Protein AF-A0A2G6NUH7-F1 (afdb_monomer_lite)

pLDDT: mean 81.88, std 16.21, range [36.97, 98.19]

Sequence (114 aa):
TPAEDRDAALRTRDFAARHSDKIDFLNLAIFNMPQQSPETAECVTRNFSSDDLSIYTDFLHPLGWDRTRIRRFLDTDFRRTPELGSILRRDPPFFTSNFAPLLLPGVVNHGVRQ

Radius of gyration: 17.1 Å; chains: 1; bounding box: 40×29×47 Å

Foldseek 3Di:
DLPDDPVNVVVVLVVCLVCLVVAQADQDDDAFAAPPDPCPVVWAWADPDPDPPRRGIATCRPVNCHPVVVVVCCVPPRCPSPSNVVNHVSPPPPPDNVDPDPDDPDDDDPDDDD

Structure (mmCIF, N/CA/C/O backbone):
data_AF-A0A2G6NUH7-F1
#
_entry.id   AF-A0A2G6NUH7-F1
#
loop_
_atom_site.group_PDB
_atom_site.id
_atom_site.type_symbol
_atom_site.label_atom_id
_atom_site.label_alt_id
_atom_site.label_comp_id
_atom_site.label_asym_id
_atom_site.label_entity_id
_atom_site.label_seq_id
_atom_site.pdbx_PDB_ins_code
_atom_site.Cartn_x
_atom_site.Cartn_y
_atom_site.Cartn_z
_atom_site.occupancy
_atom_site.B_iso_or_equiv
_atom_site.auth_seq_id
_atom_site.auth_comp_id
_atom_site.auth_asym_id
_atom_site.auth_atom_id
_atom_site.pdbx_PDB_model_num
ATOM 1 N N . THR A 1 1 ? 3.809 -0.358 -6.726 1.00 67.81 1 THR A N 1
ATOM 2 C CA . THR A 1 1 ? 4.987 -0.707 -7.548 1.00 67.81 1 THR A CA 1
ATOM 3 C C . THR A 1 1 ? 4.594 -0.571 -9.011 1.00 67.81 1 THR A C 1
ATOM 5 O O . THR A 1 1 ? 3.418 -0.341 -9.248 1.00 67.81 1 THR A O 1
ATOM 8 N N . PRO A 1 2 ? 5.508 -0.640 -9.995 1.00 79.44 2 PRO A N 1
ATOM 9 C CA . PRO A 1 2 ? 5.209 -0.265 -11.388 1.00 79.44 2 PRO A CA 1
ATOM 10 C C . PRO A 1 2 ? 3.990 -0.933 -12.049 1.00 79.44 2 PRO A C 1
ATOM 12 O O . PRO A 1 2 ? 3.371 -0.332 -12.925 1.00 79.44 2 PRO A O 1
ATOM 15 N N . ALA A 1 3 ? 3.636 -2.148 -11.620 1.00 83.00 3 ALA A N 1
ATOM 16 C CA . ALA A 1 3 ? 2.468 -2.884 -12.105 1.00 83.00 3 ALA A CA 1
ATOM 17 C C . ALA A 1 3 ? 1.143 -2.509 -11.406 1.00 83.00 3 ALA A C 1
ATOM 19 O O . ALA A 1 3 ? 0.075 -2.911 -11.861 1.00 83.00 3 ALA A O 1
ATOM 20 N N . GLU A 1 4 ? 1.184 -1.777 -10.291 1.00 84.31 4 GLU A N 1
ATOM 21 C CA . GLU A 1 4 ? -0.015 -1.386 -9.548 1.00 84.31 4 GLU A CA 1
ATOM 22 C C . GLU A 1 4 ? -0.633 -0.122 -10.143 1.00 84.31 4 GLU A C 1
ATOM 24 O O . GLU A 1 4 ? -0.018 0.939 -10.161 1.00 84.31 4 GLU A O 1
ATOM 29 N N . ASP A 1 5 ? -1.889 -0.204 -10.564 1.00 90.62 5 ASP A N 1
ATOM 30 C CA . ASP A 1 5 ? -2.658 0.940 -11.040 1.00 90.62 5 ASP A CA 1
ATOM 31 C C . ASP A 1 5 ? -3.793 1.318 -10.077 1.00 90.62 5 ASP A C 1
ATOM 33 O O . ASP A 1 5 ? -3.971 0.753 -8.989 1.00 90.62 5 ASP A O 1
ATOM 37 N N . ARG A 1 6 ? -4.579 2.319 -10.480 1.00 93.00 6 ARG A N 1
ATOM 38 C CA . ARG A 1 6 ? -5.732 2.783 -9.707 1.00 93.00 6 ARG A CA 1
ATOM 39 C C . ARG A 1 6 ? -6.776 1.684 -9.506 1.00 93.00 6 ARG A C 1
ATOM 41 O O . ARG A 1 6 ? -7.365 1.607 -8.430 1.00 93.00 6 ARG A O 1
ATOM 48 N N . ASP A 1 7 ? -7.006 0.843 -10.508 1.00 93.94 7 ASP A N 1
ATOM 49 C CA . ASP A 1 7 ? -8.028 -0.199 -10.435 1.00 93.94 7 ASP A CA 1
ATOM 50 C C . ASP A 1 7 ? -7.590 -1.322 -9.491 1.00 93.94 7 ASP A C 1
ATOM 52 O O . ASP A 1 7 ? -8.400 -1.834 -8.718 1.00 93.94 7 ASP A O 1
ATOM 56 N N . ALA A 1 8 ? -6.300 -1.663 -9.477 1.00 93.69 8 ALA A N 1
ATOM 57 C CA . ALA A 1 8 ? -5.707 -2.537 -8.474 1.00 93.69 8 ALA A CA 1
ATOM 58 C C . ALA A 1 8 ? -5.866 -1.956 -7.066 1.00 93.69 8 ALA A C 1
ATOM 60 O O . ALA A 1 8 ? -6.310 -2.665 -6.163 1.00 93.69 8 ALA A O 1
ATOM 61 N N . ALA A 1 9 ? -5.598 -0.660 -6.887 1.00 94.50 9 ALA A N 1
ATOM 62 C CA . ALA A 1 9 ? -5.774 0.010 -5.600 1.00 94.50 9 ALA A CA 1
ATOM 63 C C . ALA A 1 9 ? -7.240 -0.010 -5.116 1.00 94.50 9 ALA A C 1
ATOM 65 O O . ALA A 1 9 ? -7.493 -0.230 -3.929 1.00 94.50 9 ALA A O 1
ATOM 66 N N . LEU A 1 10 ? -8.212 0.150 -6.024 1.00 95.81 10 LEU A N 1
ATOM 67 C CA . LEU A 1 10 ? -9.642 0.013 -5.720 1.00 95.81 10 LEU A CA 1
ATOM 68 C C . LEU A 1 10 ? -10.003 -1.418 -5.302 1.00 95.81 10 LEU A C 1
ATOM 70 O O . LEU A 1 10 ? -10.660 -1.603 -4.279 1.00 95.81 10 LEU A O 1
ATOM 74 N N . ARG A 1 11 ? -9.514 -2.435 -6.025 1.00 96.69 11 ARG A N 1
ATOM 75 C CA . ARG A 1 11 ? -9.718 -3.844 -5.644 1.00 96.69 11 ARG A CA 1
ATOM 76 C C . ARG A 1 11 ? -9.148 -4.146 -4.258 1.00 96.69 11 ARG A C 1
ATOM 78 O O . ARG A 1 11 ? -9.804 -4.825 -3.470 1.00 96.69 11 ARG A O 1
ATOM 85 N N . THR A 1 12 ? -7.967 -3.614 -3.937 1.00 95.81 12 THR A N 1
ATOM 86 C CA . THR A 1 12 ? -7.350 -3.753 -2.609 1.00 95.81 12 THR A CA 1
ATOM 87 C C . THR A 1 12 ? -8.187 -3.084 -1.522 1.00 95.81 12 THR A C 1
ATOM 89 O O . THR A 1 12 ? -8.416 -3.694 -0.479 1.00 95.81 12 THR A O 1
ATOM 92 N N . ARG A 1 13 ? -8.696 -1.867 -1.763 1.00 96.75 13 ARG A N 1
ATOM 93 C CA . ARG A 1 13 ? -9.619 -1.182 -0.841 1.00 96.75 13 ARG A CA 1
ATOM 94 C C . ARG A 1 13 ? -10.852 -2.039 -0.563 1.00 96.75 13 ARG A C 1
ATOM 96 O O . ARG A 1 13 ? -11.179 -2.273 0.596 1.00 96.75 13 ARG A O 1
ATOM 103 N N . ASP A 1 14 ? -11.507 -2.530 -1.611 1.00 97.75 14 ASP A N 1
ATOM 104 C CA . ASP A 1 14 ? -12.752 -3.295 -1.487 1.00 97.75 14 ASP A CA 1
ATOM 105 C C . ASP A 1 14 ? -12.523 -4.657 -0.824 1.00 97.75 14 ASP A C 1
ATOM 107 O O . ASP A 1 14 ? -13.371 -5.158 -0.087 1.00 97.75 14 ASP A O 1
ATOM 111 N N . PHE A 1 15 ? -11.368 -5.278 -1.060 1.00 97.75 15 PHE A N 1
ATOM 112 C CA . PHE A 1 15 ? -10.955 -6.474 -0.336 1.00 97.75 15 PHE A CA 1
ATOM 113 C C . PHE A 1 15 ? -10.752 -6.183 1.155 1.00 97.75 15 PHE A C 1
ATOM 115 O O . PHE A 1 15 ? -11.354 -6.851 1.993 1.00 97.75 15 PHE A O 1
ATOM 122 N N . ALA A 1 16 ? -9.961 -5.164 1.492 1.00 97.12 16 ALA A N 1
ATOM 123 C CA . ALA A 1 16 ? -9.675 -4.818 2.880 1.00 97.12 16 ALA A CA 1
ATOM 124 C C . ALA A 1 16 ? -10.944 -4.411 3.646 1.00 97.12 16 ALA A C 1
ATOM 126 O O . ALA A 1 16 ? -11.112 -4.804 4.796 1.00 97.12 16 ALA A O 1
ATOM 127 N N . ALA A 1 17 ? -11.862 -3.676 3.008 1.00 97.25 17 ALA A N 1
ATOM 128 C CA . ALA A 1 17 ? -13.126 -3.275 3.620 1.00 97.25 17 ALA A CA 1
ATOM 129 C C . ALA A 1 17 ? -14.026 -4.487 3.906 1.00 97.25 17 ALA A C 1
ATOM 131 O O . ALA A 1 17 ? -14.566 -4.606 5.000 1.00 97.25 17 ALA A O 1
ATOM 132 N N . ARG A 1 18 ? -14.128 -5.435 2.963 1.00 98.19 18 ARG A N 1
ATOM 133 C CA . ARG A 1 18 ? -14.906 -6.674 3.153 1.00 98.19 18 ARG A CA 1
ATOM 134 C C . ARG A 1 18 ? -14.379 -7.574 4.269 1.00 98.19 18 ARG A C 1
ATOM 136 O O . ARG A 1 18 ? -15.144 -8.370 4.799 1.00 98.19 18 ARG A O 1
ATOM 143 N N . HIS A 1 19 ? -13.095 -7.470 4.594 1.00 97.38 19 HIS A N 1
ATOM 144 C CA . HIS A 1 19 ? -12.432 -8.279 5.617 1.00 97.38 19 HIS A CA 1
ATOM 145 C C . HIS A 1 19 ? -11.991 -7.448 6.825 1.00 97.38 19 HIS A C 1
ATOM 147 O O . HIS A 1 19 ? -11.107 -7.862 7.574 1.00 97.38 19 HIS A O 1
ATOM 153 N N . SER A 1 20 ? -12.585 -6.268 7.028 1.00 96.06 20 SER A N 1
ATOM 154 C CA . SER A 1 20 ? -12.151 -5.333 8.066 1.00 96.06 2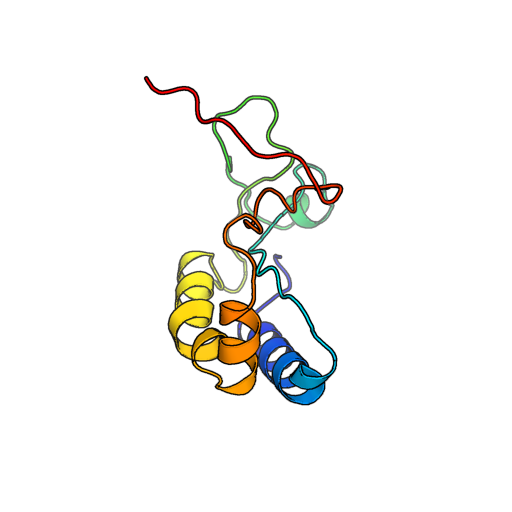0 SER A CA 1
ATOM 155 C C . SER A 1 20 ? -12.261 -5.903 9.481 1.00 96.06 20 SER A C 1
ATOM 157 O O . SER A 1 20 ? -11.521 -5.504 10.373 1.00 96.06 20 SER A O 1
ATOM 159 N N . ASP A 1 21 ? -13.172 -6.852 9.692 1.00 95.25 21 ASP A N 1
ATOM 160 C CA . ASP A 1 21 ? -13.360 -7.565 10.956 1.00 95.25 21 ASP A CA 1
ATOM 161 C C . ASP A 1 21 ? -12.210 -8.533 11.288 1.00 95.25 21 ASP A C 1
ATOM 163 O O . ASP A 1 21 ? -12.115 -9.002 12.420 1.00 95.25 21 ASP A O 1
ATOM 167 N N . LYS A 1 22 ? -11.344 -8.840 10.313 1.00 96.25 22 LYS A N 1
ATOM 168 C CA . LYS A 1 22 ? -10.163 -9.708 10.460 1.00 96.25 22 LYS A CA 1
ATOM 169 C C . LYS A 1 22 ? -8.843 -8.939 10.507 1.00 96.25 22 LYS A C 1
ATOM 171 O O . LYS A 1 22 ? -7.787 -9.563 10.553 1.00 96.25 22 LYS A O 1
ATOM 176 N N . ILE A 1 23 ? -8.888 -7.609 10.443 1.00 92.69 23 ILE A N 1
ATOM 177 C CA . ILE A 1 23 ? -7.703 -6.752 10.380 1.00 92.69 23 ILE A CA 1
ATOM 178 C C . ILE A 1 23 ? -7.662 -5.903 11.646 1.00 92.69 23 ILE A C 1
ATOM 180 O O . ILE A 1 23 ? -8.500 -5.021 11.833 1.00 92.69 23 ILE A O 1
ATOM 184 N N . ASP A 1 24 ? -6.677 -6.142 12.509 1.00 89.31 24 ASP A N 1
ATOM 185 C CA . ASP A 1 24 ? -6.487 -5.358 13.734 1.00 89.31 24 ASP A CA 1
ATOM 186 C C . ASP A 1 24 ? -5.816 -4.009 13.442 1.00 89.31 24 ASP A C 1
ATOM 188 O O . ASP A 1 24 ? -6.334 -2.959 13.832 1.00 89.31 24 ASP A O 1
ATOM 192 N N . PHE A 1 25 ? -4.729 -4.041 12.667 1.00 87.44 25 PHE A N 1
ATOM 193 C CA . PHE A 1 25 ? -3.889 -2.890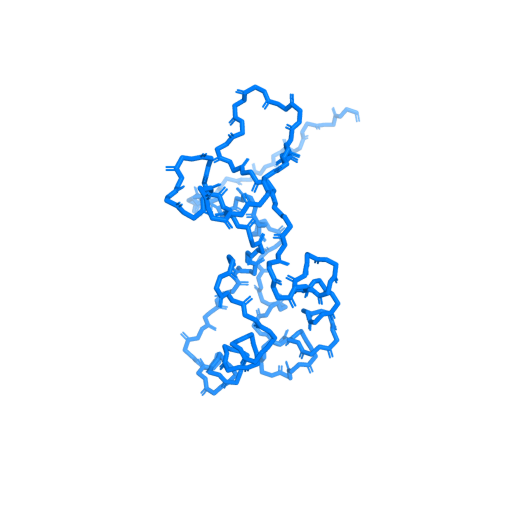 12.323 1.00 87.44 25 PHE A CA 1
ATOM 194 C C . PHE A 1 25 ? -3.578 -2.872 10.829 1.00 87.44 25 PHE A C 1
ATOM 196 O O . PHE A 1 25 ? -3.518 -3.929 10.193 1.00 87.44 25 PHE A O 1
ATOM 203 N N . LEU A 1 26 ? -3.352 -1.685 10.262 1.00 88.00 26 LEU A N 1
ATOM 204 C CA . LEU A 1 26 ? -3.108 -1.548 8.827 1.00 88.00 26 LEU A CA 1
ATOM 205 C C . LEU A 1 26 ? -2.046 -0.490 8.510 1.00 88.00 26 LEU A C 1
ATOM 207 O O . LEU A 1 26 ? -2.322 0.705 8.478 1.00 88.00 26 LEU A O 1
ATOM 211 N N . ASN A 1 27 ? -0.837 -0.938 8.158 1.00 87.06 27 ASN A N 1
ATOM 212 C CA . ASN A 1 27 ? 0.205 -0.045 7.651 1.00 87.06 27 ASN A CA 1
ATOM 213 C C . ASN A 1 27 ? 0.038 0.202 6.143 1.00 87.06 27 ASN A C 1
ATOM 215 O O . ASN A 1 27 ? 0.154 -0.717 5.332 1.00 87.06 27 ASN A O 1
ATOM 219 N N . LEU A 1 28 ? -0.186 1.459 5.760 1.00 88.31 28 LEU A N 1
ATOM 220 C CA . LEU A 1 28 ? -0.308 1.874 4.362 1.00 88.31 28 LEU A CA 1
ATOM 221 C C . LEU A 1 28 ? 1.061 2.282 3.801 1.00 88.31 28 LEU A C 1
ATOM 223 O O . LEU A 1 28 ? 1.463 3.442 3.899 1.00 88.31 28 LEU A O 1
ATOM 227 N N . ALA A 1 29 ? 1.772 1.330 3.196 1.00 85.31 29 ALA A N 1
ATOM 228 C CA . ALA A 1 29 ? 3.026 1.588 2.490 1.00 85.31 29 ALA A CA 1
ATOM 229 C C . ALA A 1 29 ? 2.769 2.016 1.033 1.00 85.31 29 ALA A C 1
ATOM 231 O O . ALA A 1 29 ? 1.924 1.444 0.348 1.00 85.31 29 ALA A O 1
ATOM 232 N N . ILE A 1 30 ? 3.519 3.009 0.540 1.00 86.44 30 ILE A N 1
ATOM 233 C CA . ILE A 1 30 ? 3.415 3.496 -0.843 1.00 86.44 30 ILE A CA 1
ATOM 234 C C . ILE A 1 30 ? 4.767 3.336 -1.532 1.00 86.44 30 ILE A C 1
ATOM 236 O O . ILE A 1 30 ? 5.710 4.054 -1.215 1.00 86.44 30 ILE A O 1
ATOM 240 N N . PHE A 1 31 ? 4.813 2.471 -2.545 1.00 81.69 31 PHE A N 1
ATOM 241 C CA . PHE A 1 31 ? 5.895 2.394 -3.534 1.00 81.69 31 PHE A CA 1
ATOM 242 C C . PHE A 1 31 ? 7.307 2.311 -2.940 1.00 81.69 31 PHE A C 1
ATOM 244 O O . PHE A 1 31 ? 8.107 3.246 -3.044 1.00 81.69 31 PHE A O 1
ATOM 251 N N . ASN A 1 32 ? 7.605 1.135 -2.394 1.00 82.31 32 ASN A N 1
ATOM 252 C CA . ASN A 1 32 ? 8.926 0.727 -1.930 1.00 82.31 32 ASN A CA 1
ATOM 253 C C . ASN A 1 32 ? 9.640 -0.077 -3.029 1.00 82.31 32 ASN A C 1
ATOM 255 O O . ASN A 1 32 ? 9.720 -1.297 -2.929 1.00 82.31 32 ASN A O 1
ATOM 259 N N . MET A 1 33 ? 10.098 0.574 -4.107 1.00 87.38 33 MET A N 1
ATOM 260 C CA . MET A 1 33 ? 10.848 -0.123 -5.164 1.00 87.38 33 MET A CA 1
ATOM 261 C C . MET A 1 33 ? 12.296 -0.356 -4.710 1.00 87.38 33 MET A C 1
ATOM 263 O O . MET A 1 33 ? 12.992 0.632 -4.475 1.00 87.38 33 MET A O 1
ATOM 267 N N . PRO A 1 34 ? 12.770 -1.607 -4.557 1.00 88.50 34 PRO A N 1
ATOM 268 C CA . PRO A 1 34 ? 14.161 -1.868 -4.189 1.00 88.50 34 PRO A CA 1
ATOM 269 C C . PRO A 1 34 ? 15.121 -1.439 -5.306 1.00 88.50 34 PRO A C 1
ATOM 271 O O . PRO A 1 34 ? 14.833 -1.653 -6.480 1.00 88.50 34 PRO A O 1
ATOM 274 N N . GLN A 1 35 ? 16.283 -0.882 -4.956 1.00 86.75 35 GLN A N 1
ATOM 275 C CA . GLN A 1 35 ? 17.254 -0.353 -5.932 1.00 86.75 35 GLN A CA 1
ATOM 276 C C . GLN A 1 35 ? 17.769 -1.370 -6.967 1.00 86.75 35 GLN A C 1
ATOM 278 O O . GLN A 1 35 ? 18.201 -0.966 -8.042 1.00 86.75 35 GLN A O 1
ATOM 283 N N . GLN A 1 36 ? 17.742 -2.669 -6.659 1.00 86.25 36 GLN A N 1
ATOM 284 C CA . GLN A 1 36 ? 18.255 -3.738 -7.528 1.00 86.25 36 GLN A CA 1
ATOM 285 C C . GLN A 1 36 ? 17.164 -4.718 -7.977 1.00 86.25 36 GLN A C 1
ATOM 287 O O . GLN A 1 36 ? 17.455 -5.865 -8.315 1.00 86.25 36 GLN A O 1
ATOM 292 N N . SER A 1 37 ? 15.896 -4.308 -7.933 1.00 87.94 37 SER A N 1
ATOM 293 C CA . SER A 1 37 ? 14.809 -5.173 -8.384 1.00 87.94 37 SER A CA 1
ATOM 294 C C . SER A 1 37 ? 14.759 -5.241 -9.921 1.00 87.94 37 SER A C 1
ATOM 296 O O . SER A 1 37 ? 15.150 -4.272 -10.581 1.00 87.94 37 SER A O 1
ATOM 298 N N . PRO A 1 38 ? 14.291 -6.347 -10.531 1.00 88.94 38 PRO A N 1
ATOM 299 C CA . PRO A 1 38 ? 14.180 -6.459 -11.990 1.00 88.94 38 PRO A CA 1
ATOM 300 C C . PRO A 1 38 ? 13.379 -5.316 -12.632 1.00 88.94 38 PRO A C 1
ATOM 302 O O . PRO A 1 38 ? 13.726 -4.837 -13.707 1.00 88.94 38 PRO A O 1
ATOM 305 N N . GLU A 1 39 ? 12.361 -4.813 -11.932 1.00 86.81 39 GLU A N 1
ATOM 306 C CA . GLU A 1 39 ? 11.485 -3.728 -12.384 1.00 86.81 39 GLU A CA 1
ATOM 307 C C . GLU A 1 39 ? 12.231 -2.397 -12.583 1.00 86.81 39 GLU A C 1
ATOM 309 O O . GLU A 1 39 ? 11.767 -1.533 -13.329 1.00 86.81 39 GLU A O 1
ATOM 314 N N . THR A 1 40 ? 13.404 -2.225 -11.961 1.00 87.69 40 THR A N 1
ATOM 315 C CA . THR A 1 40 ? 14.260 -1.047 -12.183 1.00 87.69 40 THR A CA 1
ATOM 316 C C . THR A 1 40 ? 14.811 -0.975 -13.607 1.00 87.69 40 THR A C 1
ATOM 318 O O . THR A 1 40 ? 15.083 0.122 -14.087 1.00 87.69 40 THR A O 1
ATOM 321 N N . ALA A 1 41 ? 14.931 -2.109 -14.309 1.00 86.62 41 ALA A N 1
ATOM 322 C CA . ALA A 1 41 ? 15.361 -2.143 -15.706 1.00 86.62 41 ALA A CA 1
ATOM 323 C C . ALA A 1 41 ? 14.264 -1.659 -16.671 1.00 86.62 41 ALA A C 1
ATOM 325 O O . ALA A 1 41 ? 14.558 -1.226 -17.784 1.00 86.62 41 ALA A O 1
ATOM 326 N N . GLU A 1 42 ? 13.003 -1.723 -16.244 1.00 85.25 42 GLU A N 1
ATOM 327 C CA . GLU A 1 42 ? 11.830 -1.428 -17.071 1.00 85.25 42 GLU A CA 1
ATOM 328 C C . GLU A 1 42 ? 11.234 -0.041 -16.782 1.00 85.25 42 GLU A C 1
ATOM 330 O O . GLU A 1 42 ? 10.338 0.417 -17.492 1.00 85.25 42 GLU A O 1
ATOM 335 N N . CYS A 1 43 ? 11.726 0.648 -15.747 1.00 85.69 43 CYS A N 1
ATOM 336 C CA . CYS A 1 43 ? 11.208 1.933 -15.291 1.00 85.69 43 CYS A CA 1
ATOM 337 C C . CYS A 1 43 ? 12.304 2.994 -15.197 1.00 85.69 43 CYS A C 1
ATOM 339 O O . CYS A 1 43 ? 13.427 2.730 -14.779 1.00 85.69 43 CYS A O 1
ATOM 341 N N . VAL A 1 44 ? 11.952 4.246 -15.500 1.00 87.50 44 VAL A N 1
ATOM 342 C CA . VAL A 1 44 ? 12.853 5.378 -15.252 1.00 87.50 44 VAL A CA 1
ATOM 343 C C . VAL A 1 44 ? 12.937 5.617 -13.747 1.00 87.50 44 VAL A C 1
ATOM 345 O O . VAL A 1 44 ? 11.964 6.069 -13.134 1.00 87.50 44 VAL A O 1
ATOM 348 N N . THR A 1 45 ? 14.096 5.323 -13.163 1.00 88.75 45 THR A N 1
ATOM 349 C CA . THR A 1 45 ? 14.359 5.473 -11.728 1.00 88.75 45 THR A CA 1
ATOM 350 C C . THR A 1 45 ? 14.871 6.871 -11.375 1.00 88.75 45 THR A C 1
ATOM 352 O O . THR A 1 45 ? 15.340 7.634 -12.224 1.00 88.75 45 THR A O 1
ATOM 355 N N . ARG A 1 46 ? 14.724 7.245 -10.104 1.00 85.19 46 ARG A N 1
ATOM 356 C CA . ARG A 1 46 ? 15.175 8.512 -9.518 1.00 85.19 46 ARG A CA 1
ATOM 357 C C . ARG A 1 46 ? 15.663 8.266 -8.097 1.00 85.19 46 ARG A C 1
ATOM 359 O O . ARG A 1 46 ? 15.163 7.381 -7.408 1.00 85.19 46 ARG A O 1
ATOM 366 N N . ASN A 1 47 ? 16.590 9.090 -7.622 1.00 80.44 47 ASN A N 1
ATOM 367 C CA . ASN A 1 47 ? 17.027 8.998 -6.231 1.00 80.44 47 ASN A CA 1
ATOM 368 C C . ASN A 1 47 ? 15.846 9.274 -5.297 1.00 80.44 47 ASN A C 1
ATOM 370 O O . ASN A 1 47 ? 15.201 10.318 -5.389 1.00 80.44 47 ASN A O 1
ATOM 374 N N . PHE A 1 48 ? 15.558 8.310 -4.422 1.00 76.12 48 PHE A N 1
ATOM 375 C CA . PHE A 1 48 ? 14.498 8.437 -3.429 1.00 76.12 48 PHE A CA 1
ATOM 376 C C . PHE A 1 48 ? 14.926 9.298 -2.240 1.00 76.12 48 PHE A C 1
ATOM 378 O O . PHE A 1 48 ? 14.145 10.113 -1.756 1.00 76.12 48 PHE A O 1
ATOM 385 N N . SER A 1 49 ? 16.167 9.113 -1.791 1.00 73.75 49 SER A N 1
ATOM 386 C CA . SER A 1 49 ? 16.824 9.913 -0.760 1.00 73.75 49 SER A CA 1
ATOM 387 C C . SER A 1 49 ? 18.217 10.320 -1.246 1.00 73.75 49 SER A C 1
ATOM 389 O O . SER A 1 49 ? 18.779 9.676 -2.134 1.00 73.75 49 SER A O 1
ATOM 391 N N . SER A 1 50 ? 18.758 11.391 -0.665 1.00 70.00 50 SER A N 1
ATOM 392 C CA . SER A 1 50 ? 20.171 11.768 -0.778 1.00 70.00 50 SER A CA 1
ATOM 393 C C . SER A 1 50 ? 21.080 10.973 0.164 1.00 70.00 50 SER A C 1
ATOM 395 O O . SER A 1 50 ? 22.287 11.172 0.129 1.00 70.00 50 SER A O 1
ATOM 397 N N . ASP A 1 51 ? 20.514 10.122 1.023 1.00 72.06 51 ASP A N 1
ATOM 398 C CA . ASP A 1 51 ? 21.286 9.300 1.953 1.00 72.06 51 ASP A CA 1
ATOM 399 C C . ASP A 1 51 ? 21.977 8.135 1.232 1.00 72.06 51 ASP A C 1
ATOM 401 O O . ASP A 1 51 ? 21.351 7.412 0.451 1.00 72.06 51 ASP A O 1
ATOM 405 N N . ASP A 1 52 ? 23.238 7.887 1.587 1.00 59.34 52 ASP A N 1
ATOM 406 C CA . ASP A 1 52 ? 24.095 6.865 0.966 1.00 59.34 52 ASP A CA 1
ATOM 407 C C . ASP A 1 52 ? 23.614 5.412 1.174 1.00 59.34 52 ASP A C 1
ATOM 409 O O . ASP A 1 52 ? 24.106 4.497 0.520 1.00 59.34 52 ASP A O 1
ATOM 413 N N . LEU A 1 53 ? 22.645 5.175 2.070 1.00 67.62 53 LEU A N 1
ATOM 414 C CA . LEU A 1 53 ? 22.149 3.838 2.443 1.00 67.62 53 LEU A CA 1
ATOM 415 C C . LEU A 1 53 ? 20.669 3.608 2.099 1.00 67.62 53 LEU A C 1
ATOM 417 O O . LEU A 1 53 ? 19.995 2.787 2.729 1.00 67.62 53 LEU A O 1
ATOM 421 N N . SER A 1 54 ? 20.120 4.330 1.121 1.00 76.44 54 SER A N 1
ATOM 422 C CA . SER A 1 54 ? 18.731 4.104 0.714 1.00 76.44 54 SER A CA 1
ATOM 423 C C . SER A 1 54 ? 18.566 2.742 0.032 1.00 76.44 54 SER A C 1
ATOM 425 O O . SER A 1 54 ? 19.112 2.511 -1.036 1.00 76.44 54 SER A O 1
ATOM 427 N N . ILE A 1 55 ? 17.773 1.839 0.616 1.00 84.38 55 ILE A N 1
ATOM 428 C CA . ILE A 1 55 ? 17.451 0.525 0.015 1.00 84.38 55 ILE A CA 1
ATOM 429 C C . ILE A 1 55 ? 16.433 0.672 -1.134 1.00 84.38 55 ILE A C 1
ATOM 431 O O . ILE A 1 55 ? 16.306 -0.201 -1.998 1.00 84.38 55 ILE A O 1
ATOM 435 N N . TYR A 1 56 ? 15.709 1.793 -1.161 1.00 85.81 56 TYR A N 1
ATOM 436 C CA . TYR A 1 56 ? 14.634 2.054 -2.107 1.00 85.81 56 TYR A CA 1
ATOM 437 C C . TYR A 1 56 ? 15.005 3.147 -3.109 1.00 85.81 56 TYR A C 1
ATOM 439 O O . TYR A 1 56 ? 15.784 4.055 -2.828 1.00 85.81 56 TYR A O 1
ATOM 447 N N . THR A 1 57 ? 14.408 3.074 -4.290 1.00 87.56 57 THR A N 1
ATOM 448 C CA . THR A 1 57 ? 14.503 4.085 -5.342 1.00 87.56 57 THR A CA 1
ATOM 449 C C . THR A 1 57 ? 13.110 4.600 -5.695 1.00 87.56 57 THR A C 1
ATOM 451 O O . THR A 1 57 ? 12.099 3.925 -5.474 1.00 87.56 57 THR A O 1
ATOM 454 N N . ASP A 1 58 ? 13.042 5.833 -6.187 1.00 88.00 58 ASP A N 1
ATOM 455 C CA . ASP A 1 58 ? 11.812 6.391 -6.731 1.00 88.00 58 ASP A CA 1
ATOM 456 C C . ASP A 1 58 ? 11.746 6.098 -8.230 1.00 88.00 58 ASP A C 1
ATOM 458 O O . ASP A 1 58 ? 12.746 5.749 -8.858 1.00 88.00 58 ASP A O 1
ATOM 462 N N . PHE A 1 59 ? 10.568 6.227 -8.827 1.00 90.19 59 PHE A N 1
ATOM 463 C CA . PHE A 1 59 ? 10.397 5.962 -10.249 1.00 90.19 59 PHE A CA 1
ATOM 464 C C . PHE A 1 59 ? 9.249 6.734 -10.867 1.00 90.19 59 PHE A C 1
ATOM 466 O O . PHE A 1 59 ? 8.287 7.136 -10.211 1.00 90.19 59 PHE A O 1
ATOM 473 N N . LEU A 1 60 ? 9.346 6.915 -12.180 1.00 89.19 60 LEU A N 1
ATOM 474 C CA . LEU A 1 60 ? 8.217 7.351 -12.980 1.00 89.19 60 LEU A CA 1
ATOM 475 C C . LEU A 1 60 ? 7.279 6.173 -13.205 1.00 89.19 60 LEU A C 1
ATOM 477 O O . LEU A 1 60 ? 7.625 5.210 -13.884 1.00 89.19 60 LEU A O 1
ATOM 481 N N . HIS A 1 61 ? 6.082 6.264 -12.631 1.00 89.56 61 HIS A N 1
ATOM 482 C CA . HIS A 1 61 ? 5.079 5.226 -12.797 1.00 89.56 61 HIS A CA 1
ATOM 483 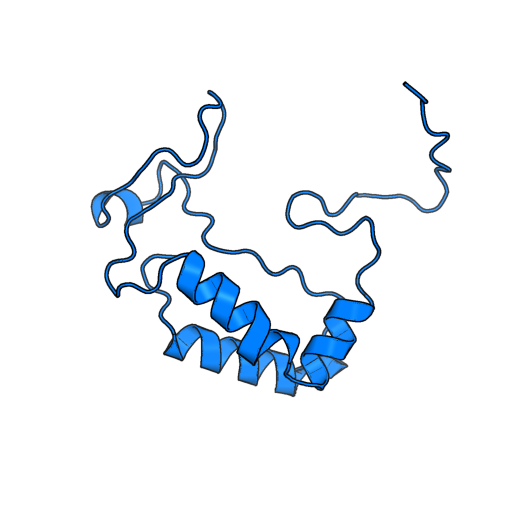C C . HIS A 1 61 ? 4.642 5.131 -14.269 1.00 89.56 61 HIS A C 1
ATOM 485 O O . HIS A 1 61 ? 4.132 6.128 -14.791 1.00 89.56 61 HIS A O 1
ATOM 491 N N . PRO A 1 62 ? 4.755 3.965 -14.933 1.00 87.75 62 PRO A N 1
ATOM 492 C CA . PRO A 1 62 ? 4.490 3.844 -16.372 1.00 87.75 62 PRO A CA 1
ATOM 493 C C . PRO A 1 62 ? 3.038 4.187 -16.733 1.00 87.75 62 PRO A C 1
ATOM 495 O O . PRO A 1 62 ? 2.769 4.813 -17.752 1.00 87.75 62 PRO A O 1
ATOM 498 N N . LEU A 1 63 ? 2.097 3.855 -15.845 1.00 87.31 63 LEU A N 1
ATOM 499 C CA . LEU A 1 63 ? 0.666 4.156 -15.999 1.00 87.31 63 LEU A CA 1
ATOM 500 C C . LEU A 1 63 ? 0.256 5.529 -15.430 1.00 87.31 63 LEU A C 1
ATOM 502 O O . LEU A 1 63 ? -0.928 5.824 -15.272 1.00 87.31 63 LEU A O 1
ATOM 506 N N . GLY A 1 64 ? 1.225 6.365 -15.045 1.00 87.81 64 GLY A N 1
ATOM 507 C CA . GLY A 1 64 ? 0.966 7.667 -14.432 1.00 87.81 64 GLY A CA 1
ATOM 508 C C . GLY A 1 64 ? 0.289 7.585 -13.060 1.00 87.81 64 GLY A C 1
ATOM 509 O O . GLY A 1 64 ? -0.315 8.560 -12.628 1.00 87.81 64 GLY A O 1
ATOM 510 N N . TRP A 1 65 ? 0.342 6.444 -12.371 1.00 91.94 65 TRP A N 1
ATOM 511 C CA . TRP A 1 65 ? -0.168 6.270 -11.010 1.00 91.94 65 TRP A CA 1
ATOM 512 C C . TRP A 1 65 ? 0.896 6.666 -9.982 1.00 91.94 65 TRP A C 1
ATOM 514 O O . TRP A 1 65 ? 1.416 5.845 -9.241 1.00 91.94 65 TRP A O 1
ATOM 524 N N . ASP A 1 66 ? 1.294 7.937 -10.000 1.00 90.62 66 ASP A N 1
ATOM 525 C CA . ASP A 1 66 ? 2.368 8.454 -9.151 1.00 90.62 66 ASP A CA 1
ATOM 526 C C . ASP A 1 66 ? 1.995 8.540 -7.655 1.00 90.62 66 ASP A C 1
ATOM 528 O O . ASP A 1 66 ? 0.838 8.419 -7.237 1.00 90.62 66 ASP A O 1
ATOM 532 N N . ARG A 1 67 ? 3.004 8.808 -6.818 1.00 89.62 67 ARG A N 1
ATOM 533 C CA . ARG A 1 67 ? 2.840 8.929 -5.362 1.00 89.62 67 ARG A CA 1
ATOM 534 C C . ARG A 1 67 ? 1.869 10.030 -4.942 1.00 89.62 67 ARG A C 1
ATOM 536 O O . ARG A 1 67 ? 1.230 9.897 -3.901 1.00 89.62 67 ARG A O 1
ATOM 543 N N . THR A 1 68 ? 1.753 11.112 -5.706 1.00 91.88 68 THR A N 1
ATOM 544 C CA . THR A 1 68 ? 0.816 12.202 -5.402 1.00 91.88 68 THR A CA 1
ATOM 545 C C . THR A 1 68 ? -0.618 11.724 -5.591 1.00 91.88 68 THR A C 1
ATOM 547 O O . THR A 1 68 ? -1.461 11.925 -4.715 1.00 91.88 68 THR A O 1
ATOM 550 N N . ARG A 1 69 ? -0.891 11.027 -6.696 1.00 94.06 69 ARG A N 1
ATOM 551 C CA . ARG A 1 69 ? -2.200 10.427 -6.974 1.00 94.06 69 ARG A CA 1
ATOM 552 C C . ARG A 1 69 ? -2.562 9.358 -5.952 1.00 94.06 69 ARG A C 1
ATOM 554 O O . ARG A 1 69 ? -3.702 9.341 -5.496 1.00 94.06 69 ARG A O 1
ATOM 561 N N . ILE A 1 70 ? -1.599 8.543 -5.519 1.00 93.38 70 ILE A N 1
ATOM 562 C CA . ILE A 1 70 ? -1.840 7.534 -4.479 1.00 93.38 70 ILE A CA 1
ATOM 563 C C . ILE A 1 70 ? -2.140 8.178 -3.138 1.00 93.38 70 ILE A C 1
ATOM 565 O O . ILE A 1 70 ? -3.111 7.792 -2.501 1.00 93.38 70 ILE A O 1
ATOM 569 N N . ARG A 1 71 ? -1.364 9.179 -2.710 1.00 93.44 71 ARG A N 1
ATOM 570 C CA . ARG A 1 71 ? -1.657 9.907 -1.466 1.00 93.44 71 ARG A CA 1
ATOM 571 C C . ARG A 1 71 ? -3.065 10.492 -1.494 1.00 93.44 71 ARG A C 1
ATOM 573 O O . ARG A 1 71 ? -3.829 10.289 -0.556 1.00 93.44 71 ARG A O 1
ATOM 580 N N . ARG A 1 72 ? -3.451 11.107 -2.617 1.00 95.50 72 ARG A N 1
ATOM 581 C CA . ARG A 1 72 ? -4.814 11.615 -2.810 1.00 95.50 72 ARG A CA 1
ATOM 582 C C . ARG A 1 72 ? -5.863 10.507 -2.711 1.00 95.50 72 ARG A C 1
ATOM 584 O O . ARG A 1 72 ? -6.865 10.694 -2.029 1.00 95.50 72 ARG A O 1
ATOM 591 N N . PHE A 1 73 ? -5.644 9.371 -3.367 1.00 96.06 73 PHE A N 1
ATOM 592 C CA . PHE A 1 73 ? -6.530 8.208 -3.282 1.00 96.06 73 PHE A CA 1
ATOM 593 C C . PHE A 1 73 ? -6.653 7.689 -1.846 1.00 96.06 73 PHE A C 1
ATOM 595 O O . PHE A 1 73 ? -7.758 7.436 -1.372 1.00 96.06 73 PHE A O 1
ATOM 602 N N . LEU A 1 74 ? -5.543 7.587 -1.113 1.00 95.38 74 LEU A N 1
ATOM 603 C CA . LEU A 1 74 ? -5.585 7.166 0.281 1.00 95.38 74 LEU A CA 1
ATOM 604 C C . LEU A 1 74 ? -6.423 8.130 1.128 1.00 95.38 74 LEU A C 1
ATOM 606 O O . LEU A 1 74 ? -7.233 7.678 1.931 1.00 95.38 74 LEU A O 1
ATOM 610 N N . ASP A 1 75 ? -6.291 9.438 0.916 1.00 94.69 75 ASP A N 1
ATOM 611 C CA . ASP A 1 75 ? -7.000 10.452 1.704 1.00 94.69 75 ASP A CA 1
ATOM 612 C C . ASP A 1 75 ? -8.485 10.604 1.348 1.00 94.69 75 ASP A C 1
ATOM 614 O O . ASP A 1 75 ? -9.300 10.939 2.216 1.00 94.69 75 ASP A O 1
ATOM 618 N N . THR A 1 76 ? -8.843 10.386 0.080 1.00 95.00 76 THR A N 1
ATOM 619 C CA . THR A 1 76 ? -10.193 10.662 -0.445 1.00 95.00 76 THR A CA 1
ATOM 620 C C . THR A 1 76 ? -11.054 9.416 -0.624 1.00 95.00 76 THR A C 1
ATOM 622 O O . THR A 1 76 ? -12.262 9.506 -0.425 1.00 95.00 76 THR A O 1
ATOM 625 N N . ASP A 1 77 ? -10.457 8.256 -0.902 1.00 95.06 77 ASP A N 1
ATOM 626 C CA . ASP A 1 77 ? -11.168 6.991 -1.101 1.00 95.06 77 ASP A CA 1
ATOM 627 C C . ASP 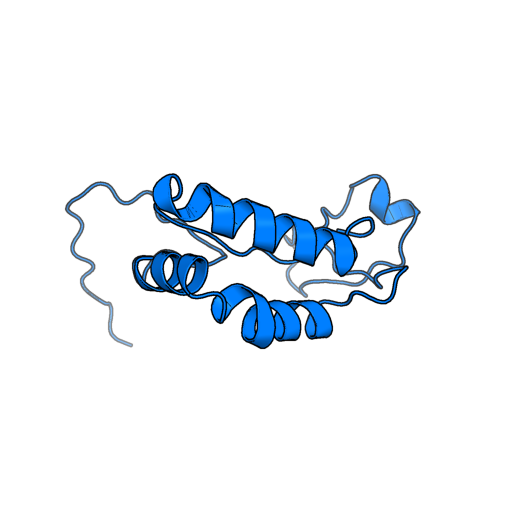A 1 77 ? -10.908 6.018 0.060 1.00 95.06 77 ASP A C 1
ATOM 629 O O . ASP A 1 77 ? -11.830 5.597 0.761 1.00 95.06 77 ASP A O 1
ATOM 633 N N . PHE A 1 78 ? -9.641 5.663 0.293 1.00 96.00 78 PHE A N 1
ATOM 634 C CA . PHE A 1 78 ? -9.290 4.556 1.189 1.00 96.00 78 PHE A CA 1
ATOM 635 C C . PHE A 1 78 ? -9.635 4.866 2.653 1.00 96.00 78 PHE A C 1
ATOM 637 O O . PHE A 1 78 ? -10.410 4.150 3.281 1.00 96.00 78 PHE A O 1
A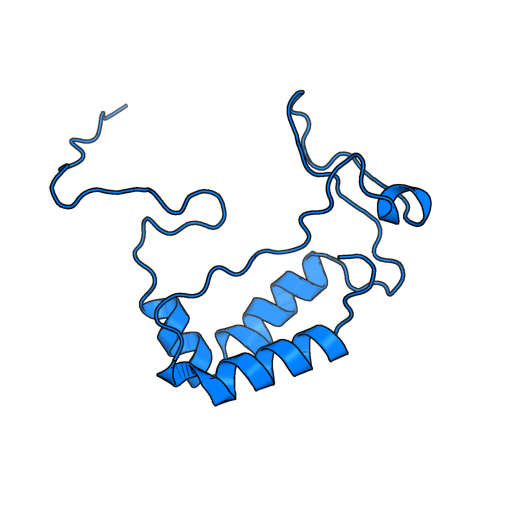TOM 644 N N . ARG A 1 79 ? -9.128 5.982 3.194 1.00 94.69 79 ARG A N 1
ATOM 645 C CA . ARG A 1 79 ? -9.368 6.416 4.585 1.00 94.69 79 ARG A CA 1
ATOM 646 C C . ARG A 1 79 ? -10.818 6.824 4.851 1.00 94.69 79 ARG A C 1
ATOM 648 O O . ARG A 1 79 ? -11.241 6.845 6.005 1.00 94.69 79 ARG A O 1
ATOM 655 N N . ARG A 1 80 ? -11.563 7.193 3.804 1.00 95.12 80 ARG A N 1
ATOM 656 C CA . ARG A 1 80 ? -12.970 7.622 3.893 1.00 95.12 80 ARG A CA 1
ATOM 657 C C . ARG A 1 80 ? -13.952 6.458 3.878 1.00 95.12 80 ARG A C 1
ATOM 659 O O . ARG A 1 80 ? -15.102 6.656 4.255 1.00 95.12 80 ARG A O 1
ATOM 666 N N . THR A 1 81 ? -13.496 5.264 3.512 1.00 96.44 81 THR A N 1
ATOM 667 C CA . THR A 1 81 ? -14.276 4.031 3.645 1.00 96.44 81 THR A CA 1
ATOM 668 C C . THR A 1 81 ? -14.499 3.752 5.140 1.00 96.44 81 THR A C 1
ATOM 670 O O . THR A 1 81 ? -13.504 3.625 5.861 1.00 96.44 81 THR A O 1
ATOM 673 N N . PRO A 1 82 ? -15.748 3.718 5.647 1.00 95.38 82 PRO A N 1
ATOM 674 C CA . PRO A 1 82 ? -16.033 3.660 7.086 1.00 95.38 82 PRO A CA 1
ATOM 675 C C . PRO A 1 82 ? -15.322 2.520 7.823 1.00 95.38 82 PRO A C 1
ATOM 677 O O . PRO A 1 82 ? -14.738 2.739 8.889 1.00 95.38 82 PRO A O 1
ATOM 680 N N . GLU A 1 83 ? -15.321 1.334 7.217 1.00 95.75 83 GLU A N 1
ATOM 681 C CA . GLU A 1 83 ? -14.719 0.106 7.727 1.00 95.75 83 GLU A CA 1
ATOM 682 C C . GLU A 1 83 ? -13.205 0.291 7.912 1.00 95.75 83 GLU A C 1
ATOM 684 O O . GLU A 1 83 ? -12.663 0.076 8.996 1.00 95.75 83 GLU A O 1
ATOM 689 N N . LEU A 1 84 ? -12.527 0.813 6.889 1.00 95.81 84 LEU A N 1
ATOM 690 C CA . LEU A 1 84 ? -11.077 1.037 6.887 1.00 95.81 84 LEU A CA 1
ATOM 691 C C . LEU A 1 84 ? -10.663 2.202 7.784 1.00 95.81 84 LEU A C 1
ATOM 693 O O . LEU A 1 84 ? -9.675 2.118 8.512 1.00 95.81 84 LEU A O 1
ATOM 697 N N . GLY A 1 85 ? -11.436 3.287 7.773 1.00 93.75 85 GLY A N 1
ATOM 698 C CA . GLY A 1 85 ? -11.199 4.435 8.637 1.00 93.75 85 GLY A CA 1
ATOM 699 C C . GLY A 1 85 ? -11.259 4.060 10.117 1.00 93.75 85 GLY A C 1
ATOM 700 O O . GLY A 1 85 ? -10.537 4.647 10.919 1.00 93.75 85 GLY A O 1
ATOM 701 N N . SER A 1 86 ? -12.094 3.083 10.492 1.00 92.06 86 SER A N 1
ATOM 702 C CA . SER A 1 86 ? -12.143 2.576 11.866 1.00 92.06 86 SER A CA 1
ATOM 703 C C . SER A 1 86 ? -10.870 1.827 12.262 1.00 92.06 86 SER A C 1
ATOM 705 O O . SER A 1 86 ? -10.336 2.110 13.331 1.00 92.06 86 SER A O 1
ATOM 707 N N . ILE A 1 87 ? -10.333 0.976 11.378 1.00 92.19 87 ILE A N 1
ATOM 708 C CA . ILE A 1 87 ? -9.062 0.267 11.580 1.00 92.19 87 ILE A CA 1
ATOM 709 C C . ILE A 1 87 ? -7.928 1.271 11.791 1.00 92.19 87 ILE A C 1
ATOM 711 O O . ILE A 1 87 ? -7.249 1.224 12.810 1.00 92.19 87 ILE A O 1
ATOM 715 N N . LEU A 1 88 ? -7.794 2.237 10.881 1.00 89.94 88 LEU A N 1
ATOM 716 C CA . LEU A 1 88 ? -6.698 3.212 10.887 1.00 89.94 88 LEU A CA 1
ATOM 717 C C . LEU A 1 88 ? -6.714 4.153 12.101 1.00 89.94 88 LEU A C 1
ATOM 719 O O . LEU A 1 88 ? -5.689 4.724 12.453 1.00 89.94 88 LEU A O 1
ATOM 723 N N . ARG A 1 89 ? -7.869 4.345 12.750 1.00 89.25 89 ARG A N 1
ATOM 724 C CA . ARG A 1 89 ? -7.968 5.118 14.001 1.00 89.25 89 ARG A CA 1
ATOM 725 C C . ARG A 1 89 ? -7.541 4.325 15.238 1.00 89.25 89 ARG A C 1
ATOM 727 O O . ARG A 1 89 ? -7.343 4.937 16.283 1.00 89.25 89 ARG A O 1
ATOM 734 N N . ARG A 1 90 ? -7.441 2.994 15.143 1.00 86.94 90 ARG A N 1
ATOM 735 C CA . ARG A 1 90 ? -6.975 2.117 16.232 1.00 86.94 90 ARG A CA 1
ATOM 736 C C . ARG A 1 90 ? -5.458 1.956 16.246 1.00 86.94 90 ARG A C 1
ATOM 738 O O . ARG A 1 90 ? -4.933 1.485 17.253 1.00 86.94 90 ARG A O 1
ATOM 745 N N . ASP A 1 91 ? -4.774 2.327 15.163 1.00 80.00 91 ASP A N 1
ATOM 746 C CA . ASP A 1 91 ? -3.319 2.233 15.088 1.00 80.00 91 ASP A CA 1
ATOM 747 C C . ASP A 1 91 ? -2.687 3.053 16.230 1.00 80.00 91 ASP A C 1
ATOM 749 O O . ASP A 1 91 ? -2.986 4.245 16.380 1.00 80.00 91 ASP A O 1
ATOM 753 N N . PRO A 1 92 ? -1.831 2.440 17.069 1.00 77.62 92 PRO A N 1
ATOM 754 C CA . PRO A 1 92 ? -1.169 3.160 18.143 1.00 77.62 92 PRO A CA 1
ATOM 755 C C . PRO A 1 92 ? -0.315 4.302 17.579 1.00 77.62 92 PRO A C 1
ATOM 757 O O . PRO A 1 92 ? 0.295 4.138 16.524 1.00 77.62 92 PRO A O 1
ATOM 760 N N . PRO A 1 93 ? -0.157 5.429 18.295 1.00 72.44 93 PRO A N 1
ATOM 761 C CA . PRO A 1 93 ? 0.580 6.597 17.793 1.00 72.44 93 PRO A CA 1
ATOM 762 C C . PRO A 1 93 ? 2.058 6.319 17.461 1.00 72.44 93 PRO A C 1
ATOM 764 O O . PRO A 1 93 ? 2.702 7.122 16.794 1.00 72.44 93 PRO A O 1
ATOM 767 N N . PHE A 1 94 ? 2.604 5.193 17.923 1.00 71.06 94 PHE A N 1
ATOM 768 C CA . PHE A 1 94 ? 3.968 4.750 17.642 1.00 71.06 94 PHE A CA 1
ATOM 769 C C . PHE A 1 94 ? 4.083 3.781 16.450 1.00 71.06 94 PHE A C 1
ATOM 771 O O . PHE A 1 94 ? 5.200 3.491 16.032 1.00 71.06 94 PHE A O 1
ATOM 778 N N . PHE A 1 95 ? 2.971 3.289 15.888 1.00 65.44 95 PHE A N 1
ATOM 779 C CA . PHE A 1 95 ? 2.963 2.565 14.615 1.00 65.44 95 PHE A CA 1
ATOM 780 C C . PHE A 1 95 ? 3.057 3.586 13.479 1.00 65.44 95 PHE A C 1
ATOM 782 O O . PHE A 1 95 ? 2.071 4.200 13.078 1.00 65.44 95 PHE A O 1
ATOM 789 N N . THR A 1 96 ? 4.271 3.798 12.977 1.00 66.50 96 THR A N 1
ATOM 790 C CA . THR A 1 96 ? 4.524 4.691 11.839 1.00 66.50 96 THR A CA 1
ATOM 791 C C . THR A 1 96 ? 4.947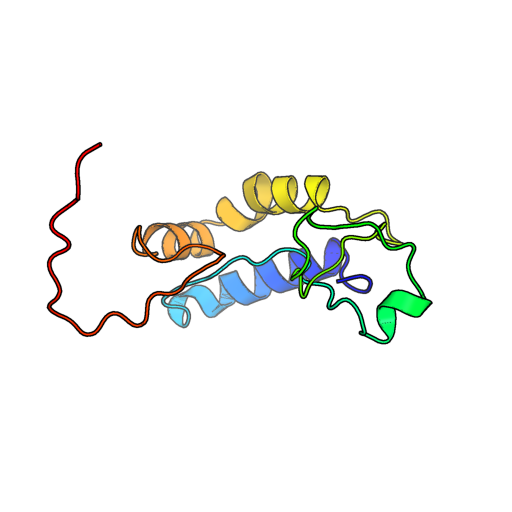 3.877 10.622 1.00 66.50 96 THR A C 1
ATOM 793 O O . THR A 1 96 ? 5.416 2.747 10.752 1.00 66.50 96 THR A O 1
ATOM 796 N N . SER A 1 97 ? 4.849 4.457 9.424 1.00 58.66 97 SER A N 1
ATOM 797 C CA . SER A 1 97 ? 5.222 3.781 8.172 1.00 58.66 97 SER A CA 1
ATOM 798 C C . SER A 1 97 ? 6.683 3.308 8.112 1.00 58.66 97 SER A C 1
ATOM 800 O O . SER A 1 97 ? 6.995 2.465 7.277 1.00 58.66 97 SER A O 1
ATOM 802 N N . ASN A 1 98 ? 7.554 3.815 8.996 1.00 58.75 98 ASN A N 1
ATOM 803 C CA . ASN A 1 98 ? 8.975 3.459 9.055 1.00 58.75 98 ASN A CA 1
ATOM 804 C C . ASN A 1 98 ? 9.345 2.541 10.226 1.00 58.75 98 ASN A C 1
ATOM 806 O O . ASN A 1 98 ? 10.420 1.952 10.200 1.00 58.75 98 ASN A O 1
ATOM 810 N N . PHE A 1 99 ? 8.487 2.401 11.238 1.00 57.44 99 PHE A N 1
ATOM 811 C CA . PHE A 1 99 ? 8.762 1.578 12.412 1.00 57.44 99 PHE A CA 1
ATOM 812 C C . PHE A 1 99 ? 7.444 1.078 13.010 1.00 57.44 99 PHE A C 1
ATOM 814 O O . PHE A 1 99 ? 6.650 1.867 13.524 1.00 57.44 99 PHE A O 1
ATOM 821 N N . ALA A 1 100 ? 7.239 -0.239 12.992 1.00 52.97 100 ALA A N 1
ATOM 822 C CA . ALA A 1 100 ? 6.462 -0.903 14.030 1.00 52.97 100 ALA A CA 1
ATOM 823 C C . ALA A 1 100 ? 7.470 -1.222 15.140 1.00 52.97 100 ALA A C 1
ATOM 825 O O . ALA A 1 100 ? 8.345 -2.069 14.933 1.00 52.97 100 ALA A O 1
ATOM 826 N N . PRO A 1 101 ? 7.466 -0.501 16.268 1.00 51.88 101 PRO A N 1
ATOM 827 C CA . PRO A 1 101 ? 8.455 -0.761 17.289 1.00 51.88 101 PRO A CA 1
ATOM 828 C C . PRO A 1 101 ? 8.141 -2.133 17.897 1.00 51.88 101 PRO A C 1
ATOM 830 O O . PRO A 1 101 ? 7.003 -2.417 18.274 1.00 51.88 101 PRO A O 1
ATOM 833 N N . LEU A 1 102 ? 9.156 -2.995 17.974 1.00 54.44 102 LEU A N 1
ATOM 834 C CA . LEU A 1 102 ? 9.116 -4.221 18.770 1.00 54.44 102 LEU A CA 1
ATOM 835 C C . LEU A 1 102 ? 9.107 -3.814 20.252 1.00 54.44 102 LEU A C 1
ATOM 837 O O . LEU A 1 102 ? 10.112 -3.929 20.949 1.00 54.44 102 LEU A O 1
ATOM 841 N N . LEU A 1 103 ? 8.003 -3.233 20.725 1.00 55.88 103 LEU A N 1
ATOM 842 C CA . LEU A 1 103 ? 7.847 -2.875 22.128 1.00 55.88 103 LEU A CA 1
ATOM 843 C C . LEU A 1 103 ? 7.403 -4.117 22.889 1.00 55.88 103 LEU A C 1
ATOM 845 O O . LEU A 1 103 ? 6.277 -4.590 22.742 1.00 55.88 103 LEU A O 1
ATOM 849 N N . LEU A 1 104 ? 8.294 -4.617 23.741 1.00 49.03 104 LEU A N 1
ATOM 850 C CA . LEU A 1 104 ? 7.891 -5.420 24.886 1.00 49.03 104 LEU A CA 1
ATOM 851 C C . LEU A 1 104 ? 7.035 -4.527 25.808 1.00 49.03 104 LEU A C 1
ATOM 853 O O . LEU A 1 104 ? 7.391 -3.359 26.011 1.00 49.03 104 LEU A O 1
ATOM 857 N N . PRO A 1 105 ? 5.919 -5.022 26.370 1.00 42.03 105 PRO A N 1
ATOM 858 C CA . PRO A 1 105 ? 5.121 -4.231 27.296 1.00 42.03 105 PRO A CA 1
ATOM 859 C C . PRO A 1 105 ? 5.982 -3.825 28.503 1.00 42.03 105 PRO A C 1
ATOM 861 O O . PRO A 1 105 ? 6.450 -4.693 29.236 1.00 42.03 105 PRO A O 1
ATOM 864 N N . GLY A 1 106 ? 6.193 -2.518 28.711 1.00 54.88 106 GLY A N 1
ATOM 865 C CA . GLY A 1 106 ? 6.741 -1.997 29.972 1.00 54.88 106 GLY A CA 1
ATOM 866 C C . GLY A 1 106 ? 7.793 -0.885 29.910 1.00 54.88 106 GLY A C 1
ATOM 867 O O . GLY A 1 106 ? 8.134 -0.358 30.965 1.00 54.88 106 GLY A O 1
ATOM 868 N N . VAL A 1 107 ? 8.308 -0.475 28.746 1.00 49.59 107 VAL A N 1
ATOM 869 C CA . VAL A 1 107 ? 9.322 0.600 28.721 1.00 49.59 107 VAL A CA 1
ATOM 870 C C . VAL A 1 107 ? 8.656 1.973 28.625 1.00 49.59 107 VAL A C 1
ATOM 872 O O . VAL A 1 107 ? 8.228 2.414 27.559 1.00 49.59 107 VAL A O 1
ATOM 875 N N . VAL A 1 108 ? 8.574 2.657 29.766 1.00 50.56 108 VAL A N 1
ATOM 876 C CA . VAL A 1 108 ? 8.211 4.076 29.858 1.00 50.56 108 VAL A CA 1
ATOM 877 C C . VAL A 1 108 ? 9.344 4.899 29.247 1.00 50.56 108 VAL A C 1
ATOM 879 O O . VAL A 1 108 ? 10.468 4.890 29.743 1.00 50.56 108 VAL A O 1
ATOM 882 N N . ASN A 1 109 ? 9.057 5.610 28.158 1.00 48.47 109 ASN A N 1
ATOM 883 C CA . ASN A 1 109 ? 10.026 6.492 27.519 1.00 48.47 109 ASN A CA 1
ATOM 884 C C . ASN A 1 109 ? 10.088 7.821 28.294 1.00 48.47 109 ASN A C 1
ATOM 886 O O . ASN A 1 109 ? 9.194 8.661 28.176 1.00 48.47 109 ASN A O 1
ATOM 890 N N . HIS A 1 110 ? 11.118 8.014 29.120 1.00 45.62 110 HIS A N 1
ATOM 891 C CA . HIS A 1 110 ? 11.414 9.325 29.693 1.00 45.62 110 HIS A CA 1
ATOM 892 C C . HIS A 1 110 ? 12.081 10.185 28.622 1.00 45.62 110 HIS A C 1
ATOM 894 O O . HIS A 1 110 ? 13.261 10.028 28.319 1.00 45.62 110 HIS A O 1
ATOM 900 N N . GLY A 1 111 ? 11.286 11.077 28.029 1.00 42.88 111 GLY A N 1
ATOM 901 C CA . GLY A 1 111 ? 11.737 12.002 26.999 1.00 42.88 111 GLY A CA 1
ATOM 902 C C . GLY A 1 111 ? 12.959 12.805 27.440 1.00 42.88 111 GLY A C 1
ATOM 903 O O . GLY A 1 111 ? 12.938 13.486 28.466 1.00 42.88 111 GLY A O 1
ATOM 904 N N . VAL A 1 112 ? 14.009 12.753 26.623 1.00 44.16 112 VAL A N 1
ATOM 905 C CA . VAL A 1 112 ? 15.094 13.730 26.661 1.00 44.16 112 VAL A CA 1
ATOM 906 C C . VAL A 1 112 ? 14.555 15.008 26.025 1.00 44.16 112 VAL A C 1
ATOM 908 O O . VAL A 1 112 ? 14.241 15.038 24.836 1.00 44.16 112 VAL A O 1
ATOM 911 N N . ARG A 1 113 ? 14.395 16.047 26.847 1.00 36.97 113 ARG A N 1
ATOM 912 C CA . ARG A 1 113 ? 14.175 17.418 26.383 1.00 36.97 113 ARG A CA 1
ATOM 913 C C . ARG A 1 113 ? 15.471 17.912 25.738 1.00 36.97 113 ARG A C 1
ATOM 915 O O . ARG A 1 113 ? 16.527 17.785 26.354 1.00 36.97 113 ARG A O 1
ATOM 922 N N . GLN A 1 114 ? 15.363 18.476 24.541 1.00 37.25 114 GLN A N 1
ATOM 923 C CA . GLN A 1 114 ? 16.260 19.532 24.075 1.00 37.25 114 GLN A CA 1
ATOM 924 C C . GLN A 1 114 ? 15.483 20.843 24.135 1.00 37.25 114 GLN A C 1
ATOM 926 O O . GLN A 1 114 ? 14.268 20.796 23.824 1.00 37.25 114 GLN A O 1
#

Secondary structure (DSSP, 8-state):
-TT--HHHHHHHHHHHHHTGGG-S--------EETT-GGGGTS-EE-S-SSTT-SEEEE--TTS--HHHHHHHIIIIITTSHHHHHHHHHS-TT-BTTB-----TT--------